Protein AF-A0A316RR08-F1 (afdb_monomer_lite)

Structure (mmCIF, N/CA/C/O backbone):
data_AF-A0A316RR08-F1
#
_entry.id   AF-A0A316RR08-F1
#
loop_
_atom_site.group_PDB
_atom_site.id
_atom_site.type_symbol
_atom_site.label_atom_id
_atom_site.label_alt_id
_atom_site.label_comp_id
_atom_site.label_asym_id
_atom_site.label_entity_id
_atom_site.label_seq_id
_atom_site.pdbx_PDB_ins_code
_atom_site.Cartn_x
_atom_site.Cartn_y
_atom_site.Cartn_z
_atom_site.occupancy
_atom_site.B_iso_or_equiv
_atom_site.auth_seq_id
_atom_site.auth_comp_id
_atom_site.auth_asym_id
_atom_site.auth_atom_id
_atom_site.pdbx_PDB_model_num
ATOM 1 N N . MET A 1 1 ? 25.883 4.904 -24.180 1.00 62.97 1 MET A N 1
ATOM 2 C CA . MET A 1 1 ? 25.377 3.799 -23.330 1.00 62.97 1 MET A CA 1
ATOM 3 C C . MET A 1 1 ? 25.156 2.595 -24.240 1.00 62.97 1 MET A C 1
ATOM 5 O O . MET A 1 1 ? 24.582 2.791 -25.299 1.00 62.97 1 MET A O 1
ATOM 9 N N . GLY A 1 2 ? 25.660 1.401 -23.912 1.00 79.12 2 GLY A N 1
ATOM 10 C CA . GLY A 1 2 ? 25.510 0.219 -24.783 1.00 79.12 2 GLY A CA 1
ATOM 11 C C . GLY A 1 2 ? 24.151 -0.477 -24.627 1.00 79.12 2 GLY A C 1
ATOM 12 O O . GLY A 1 2 ? 23.532 -0.380 -23.567 1.00 79.12 2 GLY A O 1
ATOM 13 N N . LEU A 1 3 ? 23.710 -1.231 -25.644 1.00 80.50 3 LEU A N 1
ATOM 14 C CA . LEU A 1 3 ? 22.438 -1.981 -25.628 1.00 80.50 3 LEU A CA 1
ATOM 15 C C . LEU A 1 3 ? 22.315 -2.946 -24.433 1.00 80.50 3 LEU A C 1
ATOM 17 O O . LEU A 1 3 ? 21.238 -3.089 -23.858 1.00 80.50 3 LEU A O 1
ATOM 21 N N . SER A 1 4 ? 23.420 -3.563 -24.007 1.00 83.31 4 SER A N 1
ATOM 22 C CA . SER A 1 4 ? 23.469 -4.427 -22.817 1.00 83.31 4 SER A CA 1
ATOM 23 C C . SER A 1 4 ? 23.133 -3.673 -21.525 1.00 83.31 4 SER A C 1
ATOM 25 O O . SER A 1 4 ? 22.397 -4.183 -20.681 1.00 83.31 4 SER A O 1
ATOM 27 N N . SER A 1 5 ? 23.614 -2.434 -21.391 1.00 86.94 5 SER A N 1
ATOM 28 C CA . SER A 1 5 ? 23.313 -1.561 -20.254 1.00 86.94 5 SER A CA 1
ATOM 29 C C . SER A 1 5 ? 21.851 -1.111 -20.268 1.00 86.94 5 SER A C 1
ATOM 31 O O . SER A 1 5 ? 21.204 -1.123 -19.223 1.00 86.94 5 SER A O 1
ATOM 33 N N . LEU A 1 6 ? 21.296 -0.792 -21.442 1.00 89.12 6 LEU A N 1
ATOM 34 C CA . LEU A 1 6 ? 19.877 -0.444 -21.580 1.00 89.12 6 LEU A CA 1
ATOM 35 C C . LEU A 1 6 ? 18.969 -1.618 -21.194 1.00 89.12 6 LEU A C 1
ATOM 37 O O . LEU A 1 6 ? 18.025 -1.434 -20.429 1.00 89.12 6 LEU A O 1
ATOM 41 N N . LYS A 1 7 ? 19.295 -2.836 -21.648 1.00 89.00 7 LYS A N 1
ATOM 42 C CA . LYS A 1 7 ? 18.559 -4.056 -21.289 1.00 89.00 7 LYS A CA 1
ATOM 43 C C . LYS A 1 7 ? 18.618 -4.345 -19.787 1.00 89.00 7 LYS A C 1
ATOM 45 O O . LYS A 1 7 ? 17.589 -4.656 -19.194 1.00 89.00 7 LYS A O 1
ATOM 50 N N . SER A 1 8 ? 19.799 -4.220 -19.178 1.00 92.50 8 SER A N 1
ATOM 51 C CA . SER A 1 8 ? 19.978 -4.426 -17.736 1.00 92.50 8 SER A CA 1
ATOM 52 C C . SER A 1 8 ? 19.164 -3.422 -16.913 1.00 92.50 8 SER A C 1
ATOM 54 O O . SER A 1 8 ? 18.395 -3.821 -16.042 1.00 92.50 8 SER A O 1
ATOM 56 N N . ASN A 1 9 ? 19.239 -2.129 -17.251 1.00 94.31 9 ASN A N 1
ATOM 57 C CA . ASN A 1 9 ? 18.459 -1.095 -16.570 1.00 94.31 9 ASN A CA 1
ATOM 58 C C . ASN A 1 9 ? 16.949 -1.298 -16.752 1.00 94.31 9 ASN A C 1
ATOM 60 O O . ASN A 1 9 ? 16.202 -1.216 -15.782 1.00 94.31 9 ASN A O 1
ATOM 64 N N . LEU A 1 10 ? 16.488 -1.613 -17.966 1.00 93.62 10 LEU A N 1
ATOM 65 C CA . LEU A 1 10 ? 15.073 -1.893 -18.214 1.00 93.62 10 LEU A CA 1
ATOM 66 C C . LEU A 1 10 ? 14.581 -3.082 -17.377 1.00 93.62 10 LEU A C 1
ATOM 68 O O . LEU A 1 10 ? 13.523 -3.004 -16.761 1.00 93.62 10 LEU A O 1
ATOM 72 N N . SER A 1 11 ? 15.366 -4.161 -17.319 1.00 95.44 11 SER A N 1
ATOM 73 C CA . SER A 1 11 ? 15.064 -5.320 -16.477 1.00 95.44 11 SER A CA 1
ATOM 74 C C . SER A 1 11 ? 14.996 -4.945 -14.997 1.00 95.44 11 SER A C 1
ATOM 76 O O . SER A 1 11 ? 14.072 -5.364 -14.307 1.00 95.44 11 SER A O 1
ATOM 78 N N . TYR A 1 12 ? 15.956 -4.158 -14.510 1.00 96.69 12 TYR A N 1
ATOM 79 C CA . TYR A 1 12 ? 15.995 -3.702 -13.125 1.00 96.69 12 TYR A CA 1
ATOM 80 C C . TYR A 1 12 ? 14.739 -2.906 -12.755 1.00 96.69 12 TYR A C 1
ATOM 82 O O . TYR A 1 12 ? 14.052 -3.259 -11.799 1.00 96.69 12 TYR A O 1
ATOM 90 N N . TYR A 1 13 ? 14.393 -1.880 -13.536 1.00 97.00 13 TYR A N 1
ATOM 91 C CA . TYR A 1 13 ? 13.244 -1.033 -13.219 1.00 97.00 13 TYR A CA 1
ATOM 92 C C . TYR A 1 13 ? 11.907 -1.762 -13.391 1.00 97.00 13 TYR A C 1
ATOM 94 O O . TYR A 1 13 ? 11.007 -1.546 -12.588 1.00 97.00 13 TYR A O 1
ATOM 102 N N . ASN A 1 14 ? 11.780 -2.689 -14.345 1.00 96.38 14 ASN A N 1
ATOM 103 C CA . ASN A 1 14 ? 10.584 -3.535 -14.437 1.00 96.38 14 ASN A CA 1
ATOM 104 C C . ASN A 1 14 ? 10.406 -4.416 -13.188 1.00 96.38 14 ASN A C 1
ATOM 106 O O . ASN A 1 14 ? 9.288 -4.578 -12.703 1.00 96.38 14 ASN A O 1
ATOM 110 N N . ASN A 1 15 ? 11.499 -4.959 -12.642 1.00 97.75 15 ASN A N 1
ATOM 111 C CA . ASN A 1 15 ? 11.441 -5.731 -11.400 1.00 97.75 15 ASN A CA 1
ATOM 112 C C . ASN A 1 15 ? 11.062 -4.845 -10.205 1.00 97.75 15 ASN A C 1
ATOM 114 O O . ASN A 1 15 ? 10.274 -5.271 -9.364 1.00 97.75 15 ASN A O 1
ATOM 118 N N . GLN A 1 16 ? 11.566 -3.607 -10.156 1.00 97.69 16 GLN A N 1
ATOM 119 C CA . GLN A 1 16 ? 11.182 -2.636 -9.126 1.00 97.69 16 GLN A CA 1
ATOM 120 C C . GLN A 1 16 ? 9.692 -2.286 -9.191 1.00 97.69 16 GLN A C 1
ATOM 122 O O . GLN A 1 16 ? 9.025 -2.271 -8.164 1.00 97.69 16 GLN A O 1
ATOM 127 N N . VAL A 1 17 ? 9.131 -2.088 -10.389 1.00 97.81 17 VAL A N 1
ATOM 128 C CA . VAL A 1 17 ? 7.686 -1.851 -10.565 1.00 97.81 17 VAL A CA 1
ATOM 129 C C . VAL A 1 17 ? 6.865 -2.986 -9.957 1.00 97.81 17 VAL A C 1
ATOM 131 O O . VAL A 1 17 ? 5.938 -2.732 -9.192 1.00 97.81 17 VAL A O 1
ATOM 134 N N . ALA A 1 18 ? 7.214 -4.238 -10.266 1.00 97.19 18 ALA A N 1
ATOM 135 C CA . ALA A 1 18 ? 6.511 -5.397 -9.723 1.00 97.19 18 ALA A CA 1
ATOM 136 C C . ALA A 1 18 ? 6.649 -5.489 -8.194 1.00 97.19 18 ALA A C 1
ATOM 138 O O . ALA A 1 18 ? 5.668 -5.744 -7.498 1.00 97.19 18 ALA A O 1
ATOM 139 N N . PHE A 1 19 ? 7.849 -5.239 -7.664 1.00 98.00 19 PHE A N 1
ATOM 140 C CA . PHE A 1 19 ? 8.110 -5.233 -6.226 1.00 98.00 19 PHE A CA 1
ATOM 141 C C . PHE A 1 19 ? 7.258 -4.191 -5.491 1.00 98.00 19 PHE A C 1
ATOM 143 O O . PHE A 1 19 ? 6.551 -4.523 -4.540 1.00 98.00 19 PHE A O 1
ATOM 150 N N . TRP A 1 20 ? 7.270 -2.944 -5.959 1.00 97.94 20 TRP A N 1
ATOM 151 C CA . TRP A 1 20 ? 6.519 -1.862 -5.331 1.00 97.94 20 TRP A CA 1
ATOM 152 C C . TRP A 1 20 ? 5.008 -2.028 -5.470 1.00 97.94 20 TRP A C 1
ATOM 154 O O . TRP A 1 20 ? 4.276 -1.757 -4.521 1.00 97.94 20 TRP A O 1
ATOM 164 N N . GLN A 1 21 ? 4.536 -2.563 -6.600 1.00 98.25 21 GLN A N 1
ATOM 165 C CA . GLN A 1 21 ? 3.128 -2.919 -6.761 1.00 98.25 21 GLN A CA 1
ATOM 166 C C . GLN A 1 21 ? 2.687 -3.978 -5.741 1.00 98.25 21 GLN A C 1
ATOM 168 O O . GLN A 1 21 ? 1.608 -3.855 -5.163 1.00 98.25 21 GLN A O 1
ATOM 173 N N . ASN A 1 22 ? 3.5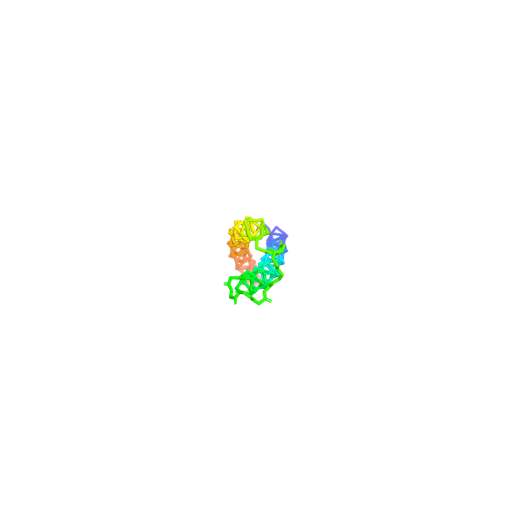15 -4.996 -5.496 1.00 98.12 22 ASN A N 1
ATOM 174 C CA . ASN A 1 22 ? 3.211 -6.026 -4.504 1.00 98.12 22 ASN A CA 1
ATOM 175 C C . ASN A 1 22 ? 3.182 -5.456 -3.078 1.00 98.12 22 ASN A C 1
ATOM 177 O O . ASN A 1 22 ? 2.272 -5.786 -2.324 1.00 98.12 22 ASN A O 1
ATOM 181 N N . ASN A 1 23 ? 4.114 -4.565 -2.720 1.00 97.06 23 ASN A N 1
ATOM 182 C CA . ASN A 1 23 ? 4.093 -3.896 -1.412 1.00 97.06 23 ASN A CA 1
ATOM 183 C C . ASN A 1 23 ? 2.852 -3.015 -1.226 1.00 97.06 23 ASN A C 1
ATOM 185 O O . ASN A 1 23 ? 2.210 -3.070 -0.180 1.00 97.06 23 ASN A O 1
ATOM 189 N N . ALA A 1 24 ? 2.471 -2.243 -2.248 1.00 97.69 24 ALA A N 1
ATOM 190 C CA . ALA A 1 24 ? 1.256 -1.435 -2.194 1.00 97.69 24 ALA A CA 1
ATOM 191 C C . ALA A 1 24 ? 0.005 -2.305 -1.974 1.00 97.69 24 ALA A C 1
ATOM 193 O O . ALA A 1 24 ? -0.848 -1.964 -1.156 1.00 97.69 24 ALA A O 1
ATOM 194 N N . ASN A 1 25 ? -0.082 -3.452 -2.657 1.00 98.06 25 ASN A N 1
ATOM 195 C CA . ASN A 1 25 ? -1.181 -4.400 -2.470 1.00 98.06 25 ASN A CA 1
ATOM 196 C C . ASN A 1 25 ? -1.195 -4.982 -1.049 1.00 98.06 25 ASN A C 1
ATOM 198 O O . ASN A 1 25 ? -2.251 -5.004 -0.423 1.00 98.06 25 ASN A O 1
ATOM 202 N N . LEU A 1 26 ? -0.032 -5.381 -0.523 1.00 98.12 26 LEU A N 1
ATOM 203 C CA . LEU A 1 26 ? 0.099 -5.924 0.831 1.00 98.12 26 LEU A CA 1
ATOM 204 C C . LEU A 1 26 ? -0.415 -4.939 1.889 1.00 98.12 26 LEU A C 1
ATOM 206 O O . LEU A 1 26 ? -1.230 -5.304 2.733 1.00 98.12 26 LEU A O 1
ATOM 210 N N . HIS A 1 27 ? 0.018 -3.678 1.827 1.00 97.19 27 HIS A N 1
ATOM 211 C CA . HIS A 1 27 ? -0.451 -2.660 2.769 1.00 97.19 27 HIS A CA 1
ATOM 212 C C . HIS A 1 27 ? -1.949 -2.387 2.615 1.00 97.19 27 HIS A C 1
ATOM 214 O O . HIS A 1 27 ? -2.646 -2.196 3.607 1.00 97.19 27 HIS A O 1
ATOM 220 N N . ASN A 1 28 ? -2.478 -2.434 1.390 1.00 97.44 28 ASN A N 1
ATOM 221 C CA . ASN A 1 28 ? -3.908 -2.270 1.150 1.00 97.44 28 ASN A CA 1
ATOM 222 C C . ASN A 1 28 ? -4.755 -3.416 1.741 1.00 97.44 28 ASN A C 1
ATOM 224 O O . ASN A 1 28 ? -5.844 -3.176 2.267 1.00 97.44 28 ASN A O 1
ATOM 228 N N . GLU A 1 29 ? -4.257 -4.652 1.685 1.00 98.00 29 GLU A N 1
A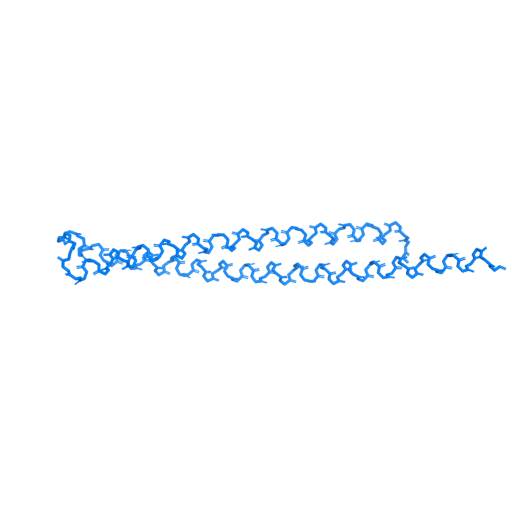TOM 229 C CA . GLU A 1 29 ? -4.886 -5.808 2.335 1.00 98.00 29 GLU A CA 1
ATOM 230 C C . GLU A 1 29 ? -4.876 -5.665 3.863 1.00 98.00 29 GLU A C 1
ATOM 232 O O . GLU A 1 29 ? -5.901 -5.897 4.505 1.00 98.00 29 GLU A O 1
ATOM 237 N N . GLN A 1 30 ? -3.757 -5.217 4.442 1.00 97.19 30 GLN A N 1
ATOM 238 C CA . GLN A 1 30 ? -3.639 -4.968 5.884 1.00 97.19 30 GLN A CA 1
ATOM 239 C C . GLN A 1 30 ? -4.613 -3.884 6.363 1.00 97.19 30 GLN A C 1
ATOM 241 O O . GLN A 1 30 ? -5.330 -4.105 7.338 1.00 97.19 30 GLN A O 1
ATOM 246 N N . ILE A 1 31 ? -4.701 -2.759 5.642 1.00 97.56 31 ILE A N 1
ATOM 247 C CA . ILE A 1 31 ? -5.664 -1.682 5.927 1.00 97.56 31 ILE A CA 1
ATOM 248 C C . ILE A 1 31 ? -7.091 -2.236 5.940 1.00 97.56 31 ILE A C 1
ATOM 250 O O . ILE A 1 31 ? -7.823 -2.031 6.903 1.00 97.56 31 ILE A O 1
ATOM 254 N N . SER A 1 32 ? -7.458 -3.008 4.913 1.00 97.25 32 SER A N 1
ATOM 255 C CA . SER A 1 32 ? -8.801 -3.591 4.803 1.00 97.25 32 SER A CA 1
ATOM 256 C C . SER A 1 32 ? -9.130 -4.522 5.978 1.00 97.25 32 SER A C 1
ATOM 258 O O . SER A 1 32 ? -10.263 -4.541 6.458 1.00 97.25 32 SER A O 1
ATOM 260 N N . GLY A 1 33 ? -8.144 -5.290 6.457 1.00 97.50 33 GLY A N 1
ATOM 261 C CA . GLY A 1 33 ? -8.294 -6.141 7.638 1.00 97.50 33 GLY A CA 1
ATOM 262 C C . GLY A 1 33 ? -8.518 -5.336 8.920 1.00 97.50 33 GLY A C 1
ATOM 263 O O . GLY A 1 33 ? -9.427 -5.643 9.690 1.00 97.50 33 GLY A O 1
ATOM 264 N N . TYR A 1 34 ? -7.735 -4.278 9.129 1.00 97.31 34 TYR A N 1
ATOM 265 C CA . TYR A 1 34 ? -7.865 -3.417 10.305 1.00 97.31 34 TYR A CA 1
ATOM 266 C C . TYR A 1 34 ? -9.154 -2.589 10.303 1.00 97.31 34 TYR A C 1
ATOM 268 O O . TYR A 1 34 ? -9.780 -2.452 11.353 1.00 97.31 34 TYR A O 1
ATOM 276 N N . ASP A 1 35 ? -9.613 -2.113 9.145 1.00 97.69 35 ASP A N 1
ATOM 277 C CA . ASP A 1 35 ? -10.910 -1.438 9.012 1.00 97.69 35 ASP A CA 1
ATOM 278 C C . ASP A 1 35 ? -12.072 -2.362 9.405 1.00 97.69 35 ASP A C 1
ATOM 280 O O . ASP A 1 35 ? -12.978 -1.959 10.142 1.00 97.69 35 ASP A O 1
ATOM 284 N N . ALA A 1 36 ? -12.041 -3.622 8.953 1.00 96.75 36 ALA A N 1
ATOM 285 C CA . ALA A 1 36 ? -13.043 -4.620 9.324 1.00 96.75 36 ALA A CA 1
ATOM 286 C C . ALA A 1 36 ? -13.025 -4.902 10.834 1.00 96.75 36 ALA A C 1
ATOM 288 O O . ALA A 1 36 ? -14.080 -4.980 11.470 1.00 96.75 36 ALA A O 1
ATOM 289 N N . ASP A 1 37 ? -11.829 -4.993 11.416 1.00 94.94 37 ASP A N 1
ATOM 290 C CA . ASP A 1 37 ? -11.656 -5.156 12.850 1.00 94.94 37 ASP A CA 1
ATOM 291 C C . ASP A 1 37 ? -12.243 -3.969 13.623 1.00 94.94 37 ASP A C 1
ATOM 293 O O . ASP A 1 37 ? -13.081 -4.166 14.506 1.00 94.94 37 ASP A O 1
ATOM 297 N N . ILE A 1 38 ? -11.883 -2.735 13.264 1.00 95.81 38 ILE A N 1
ATOM 298 C CA . ILE A 1 38 ? -12.421 -1.511 13.873 1.00 95.81 38 ILE A CA 1
ATOM 299 C C . ILE A 1 38 ? -13.950 -1.471 13.776 1.00 95.81 38 ILE A C 1
ATOM 301 O O . ILE A 1 38 ? -14.613 -1.106 14.751 1.00 95.81 38 ILE A O 1
ATOM 305 N N . ALA A 1 39 ? -14.528 -1.848 12.634 1.00 95.56 39 ALA A N 1
ATOM 306 C CA . ALA A 1 39 ? -15.976 -1.882 12.451 1.00 95.56 39 ALA A CA 1
ATOM 307 C C . ALA A 1 39 ? -16.658 -2.849 13.435 1.00 95.56 39 ALA A C 1
ATOM 309 O O . ALA A 1 39 ? -17.648 -2.477 14.071 1.00 95.56 39 ALA A O 1
ATOM 310 N N . ASP A 1 40 ? -16.100 -4.048 13.622 1.00 93.25 40 ASP A N 1
ATOM 311 C CA . ASP A 1 40 ? -16.605 -5.021 14.594 1.00 93.25 40 ASP A CA 1
ATOM 312 C C . ASP A 1 40 ? -16.505 -4.494 16.036 1.00 93.25 40 ASP A C 1
ATOM 314 O O . ASP A 1 40 ? -17.498 -4.496 16.771 1.00 93.25 40 ASP A O 1
ATOM 318 N N . ARG A 1 41 ? -15.348 -3.944 16.438 1.00 92.12 41 ARG A N 1
ATOM 319 C CA . ARG A 1 41 ? -15.171 -3.398 17.799 1.00 92.12 41 ARG A CA 1
ATOM 320 C C . ARG A 1 41 ? -16.098 -2.204 18.052 1.00 92.12 41 ARG A C 1
ATOM 322 O O . ARG A 1 41 ? -16.652 -2.081 19.147 1.00 92.12 41 ARG A O 1
ATOM 329 N N . ASN A 1 42 ? -16.333 -1.358 17.050 1.00 93.19 42 ASN A N 1
ATOM 330 C CA . ASN A 1 42 ? -17.303 -0.266 17.143 1.00 93.19 42 ASN A CA 1
ATOM 331 C C . ASN A 1 42 ? -18.741 -0.774 17.327 1.00 93.19 42 ASN A C 1
ATOM 333 O O . ASN A 1 42 ? -19.492 -0.202 18.124 1.00 93.19 42 ASN A O 1
ATOM 337 N N . ASP A 1 43 ? -19.138 -1.857 16.651 1.00 91.00 43 ASP A N 1
ATOM 338 C CA . ASP A 1 43 ? -20.457 -2.462 16.862 1.00 91.00 43 ASP A CA 1
ATOM 339 C C . ASP A 1 43 ? -20.591 -3.069 18.269 1.00 91.00 43 ASP A C 1
ATOM 341 O O . ASP A 1 43 ? -21.626 -2.903 18.922 1.00 91.00 43 ASP A O 1
ATOM 345 N N . GLN A 1 44 ? -19.530 -3.694 18.790 1.00 87.19 44 GLN A N 1
ATOM 346 C CA . GLN A 1 44 ? -19.492 -4.171 20.177 1.00 87.19 44 GLN A CA 1
ATOM 347 C C . GLN A 1 44 ? -19.656 -3.017 21.178 1.00 87.19 44 GLN A C 1
ATOM 349 O O . GLN A 1 44 ? -20.513 -3.086 22.064 1.00 87.19 44 GLN A O 1
ATOM 354 N N . LEU A 1 45 ? -18.909 -1.921 21.005 1.00 89.06 45 LEU A N 1
ATOM 355 C CA . LEU A 1 45 ? -19.037 -0.722 21.840 1.00 89.06 45 LEU A CA 1
ATOM 356 C C . LEU A 1 45 ? -20.451 -0.138 21.791 1.00 89.06 45 LEU A C 1
ATOM 358 O O . LEU A 1 45 ? -21.003 0.249 22.825 1.00 89.06 45 LEU A O 1
ATOM 362 N N . ARG A 1 46 ? -21.066 -0.098 20.605 1.00 89.75 46 ARG A N 1
ATOM 363 C CA . ARG A 1 46 ? -22.445 0.366 20.425 1.00 89.75 46 ARG A CA 1
ATOM 364 C C . ARG A 1 46 ? -23.435 -0.494 21.212 1.00 89.75 46 ARG A C 1
ATOM 366 O O . ARG A 1 46 ? -24.263 0.060 21.933 1.00 89.75 46 ARG A O 1
ATOM 373 N N . LYS A 1 47 ? -23.332 -1.825 21.133 1.00 87.19 47 LYS A N 1
ATOM 374 C CA . LYS A 1 47 ? -24.191 -2.757 21.892 1.00 87.19 47 LYS A CA 1
ATOM 375 C C . LYS A 1 47 ? -24.076 -2.537 23.401 1.00 87.19 47 LYS A C 1
ATOM 377 O O . LYS A 1 47 ? -25.098 -2.470 24.083 1.00 87.19 47 LYS A O 1
ATOM 382 N N . VAL A 1 48 ? -22.856 -2.364 23.918 1.00 87.62 48 VAL A N 1
ATOM 383 C CA . VAL A 1 48 ? -22.623 -2.078 25.344 1.00 87.62 48 VAL A CA 1
ATOM 384 C C . VAL A 1 48 ? -23.254 -0.744 25.749 1.00 87.62 48 VAL A C 1
ATOM 386 O O . VAL A 1 48 ? -24.007 -0.699 26.720 1.00 87.62 48 VAL A O 1
ATOM 389 N N . ARG A 1 49 ? -23.031 0.328 24.975 1.00 84.69 49 ARG A N 1
ATOM 390 C CA . ARG A 1 49 ? -23.612 1.662 25.236 1.00 84.69 49 ARG A CA 1
ATOM 391 C C . ARG A 1 49 ? -25.144 1.664 25.210 1.00 84.69 49 ARG A C 1
ATOM 393 O O . ARG A 1 49 ? -25.761 2.423 25.948 1.00 84.69 49 ARG A O 1
ATOM 400 N N . CYS A 1 50 ? -25.763 0.806 24.399 1.00 87.06 50 CYS A N 1
ATOM 401 C CA . CYS A 1 50 ? -27.217 0.641 24.335 1.00 87.06 50 CYS A CA 1
ATOM 402 C C . CYS A 1 50 ? -27.791 -0.301 25.412 1.00 87.06 50 CYS A C 1
ATOM 404 O O . CYS A 1 50 ? -28.970 -0.644 25.340 1.00 87.06 50 CYS A O 1
ATOM 406 N N . GLY A 1 51 ? -26.990 -0.750 26.387 1.00 82.00 51 GLY A N 1
ATOM 407 C CA . GLY A 1 51 ? -27.443 -1.654 27.451 1.00 82.00 51 GLY A CA 1
ATOM 408 C C . GLY A 1 51 ? -27.732 -3.083 26.978 1.00 82.00 51 GLY A C 1
ATOM 409 O O . GLY A 1 51 ? -28.351 -3.856 27.702 1.00 82.00 51 GLY A O 1
ATOM 410 N N . GLN A 1 52 ? -27.292 -3.442 25.767 1.00 81.88 52 GLN A N 1
ATOM 411 C CA . GLN A 1 52 ? -27.431 -4.786 25.194 1.00 81.88 52 GLN A CA 1
ATOM 412 C C . GLN A 1 52 ? -26.229 -5.689 25.528 1.00 81.88 52 GLN A C 1
ATOM 414 O O . GLN A 1 52 ? -26.204 -6.852 25.130 1.00 81.88 52 GLN A O 1
ATOM 419 N N . GLY A 1 53 ? -25.221 -5.158 26.229 1.00 70.56 53 GLY A N 1
ATOM 420 C CA . GLY A 1 53 ? -24.036 -5.883 26.690 1.00 70.56 53 GLY A CA 1
ATOM 421 C C . GLY A 1 53 ? -24.095 -6.249 28.176 1.00 70.56 53 GLY A C 1
ATOM 422 O O . GLY A 1 53 ? -24.861 -5.671 28.945 1.00 70.56 53 GLY A O 1
ATOM 423 N N . ALA A 1 54 ? -23.261 -7.204 28.595 1.00 70.69 54 ALA A N 1
ATOM 424 C CA . ALA A 1 54 ? -23.116 -7.560 30.007 1.00 70.69 54 ALA A CA 1
ATOM 425 C C . ALA A 1 54 ? -22.528 -6.386 30.828 1.00 70.69 54 ALA A C 1
ATOM 427 O O . ALA A 1 54 ? -21.721 -5.632 30.288 1.00 70.69 54 ALA A O 1
ATOM 428 N N . PRO A 1 55 ? -22.827 -6.254 32.136 1.00 61.56 55 PRO A N 1
ATOM 429 C CA . PRO A 1 55 ? -22.275 -5.188 32.984 1.00 61.56 55 PRO A CA 1
ATOM 430 C C . PRO A 1 55 ? -20.739 -5.147 32.984 1.00 61.56 55 PRO A C 1
ATOM 432 O O . PRO A 1 55 ? -20.152 -4.079 32.869 1.00 61.56 55 PRO A O 1
ATOM 435 N N . ALA A 1 56 ? -20.089 -6.316 32.990 1.00 68.38 56 ALA A N 1
ATOM 436 C CA . ALA A 1 56 ? -18.631 -6.442 32.887 1.00 68.38 56 ALA A CA 1
ATOM 437 C C . ALA A 1 56 ? -18.056 -5.945 31.542 1.00 68.38 56 ALA A C 1
ATOM 439 O O . ALA A 1 56 ? -16.865 -5.669 31.441 1.00 68.38 56 ALA A O 1
ATOM 440 N N . ALA A 1 57 ? -18.886 -5.817 30.501 1.00 71.31 57 ALA A N 1
ATOM 441 C CA . ALA A 1 57 ? -18.475 -5.262 29.215 1.00 71.31 57 ALA A CA 1
ATOM 442 C C . ALA A 1 57 ? -18.421 -3.723 29.230 1.00 71.31 57 ALA A C 1
ATOM 444 O O . ALA A 1 57 ? -17.722 -3.142 28.404 1.00 71.31 57 ALA A O 1
ATOM 445 N N . ALA A 1 58 ? -19.109 -3.059 30.170 1.00 71.31 58 ALA A N 1
ATOM 446 C CA . ALA A 1 58 ? -19.035 -1.606 30.334 1.00 71.31 58 ALA A CA 1
ATOM 447 C C . ALA A 1 58 ? -17.651 -1.162 30.838 1.00 71.31 58 ALA A C 1
ATOM 449 O O . ALA A 1 58 ? -17.090 -0.202 30.313 1.00 71.31 58 ALA A O 1
ATOM 450 N N . ASP A 1 59 ? -17.058 -1.918 31.765 1.00 78.00 59 ASP A N 1
ATOM 451 C CA . ASP A 1 59 ? -15.706 -1.659 32.281 1.00 78.00 59 ASP A CA 1
ATOM 452 C C . ASP A 1 59 ? -14.612 -1.889 31.220 1.00 78.00 59 ASP A C 1
ATOM 454 O O . ASP A 1 59 ? -13.520 -1.329 31.309 1.00 78.00 59 ASP A O 1
ATOM 458 N N . ALA A 1 60 ? -14.907 -2.674 30.176 1.00 82.38 60 ALA A N 1
ATOM 459 C CA . ALA A 1 60 ? -14.001 -2.931 29.056 1.00 82.38 60 ALA A CA 1
ATOM 460 C C . ALA A 1 60 ? -14.033 -1.838 27.969 1.00 82.38 60 ALA A C 1
ATOM 462 O O . ALA A 1 60 ? -13.145 -1.804 27.115 1.00 82.38 60 ALA A O 1
ATOM 463 N N . VAL A 1 61 ? -15.013 -0.923 27.994 1.00 87.62 61 VAL A N 1
ATOM 464 C CA . VAL A 1 61 ? -15.180 0.135 26.976 1.00 87.62 61 VAL A CA 1
ATOM 465 C C . VAL A 1 61 ? -13.909 0.968 26.757 1.00 87.62 61 VAL A C 1
ATOM 467 O O . VAL A 1 61 ? -13.536 1.146 25.596 1.00 87.62 61 VAL A O 1
ATOM 470 N N . PRO A 1 62 ? -13.200 1.451 27.800 1.00 90.12 62 PRO A N 1
ATOM 471 C CA . PRO A 1 62 ? -11.982 2.239 27.605 1.00 90.12 62 PRO A CA 1
ATOM 472 C C . PRO A 1 62 ? -10.862 1.440 26.932 1.00 90.12 62 PRO A C 1
ATOM 474 O O . PRO A 1 62 ? -10.113 1.984 26.127 1.00 90.12 62 PRO A O 1
ATOM 477 N N . VAL A 1 63 ? -10.764 0.141 27.231 1.00 90.44 63 VAL A N 1
ATOM 478 C CA . VAL A 1 63 ? -9.748 -0.748 26.650 1.00 90.44 63 VAL A CA 1
ATOM 479 C C . VAL A 1 63 ? -10.026 -0.985 25.168 1.00 90.44 63 VAL A C 1
ATOM 481 O O . VAL A 1 63 ? -9.110 -0.920 24.352 1.00 90.44 63 VAL A O 1
ATOM 484 N N . VAL A 1 64 ? -11.292 -1.215 24.806 1.00 91.00 64 VAL A N 1
ATOM 485 C CA . VAL A 1 64 ? -11.692 -1.391 23.403 1.00 91.00 64 VAL A CA 1
ATOM 486 C C . VAL A 1 64 ? -11.510 -0.093 22.616 1.00 91.00 64 VAL A C 1
ATOM 488 O O . VAL A 1 64 ? -11.034 -0.143 21.487 1.00 91.00 64 VAL A O 1
ATOM 491 N N . GLN A 1 65 ? -11.815 1.066 23.211 1.00 93.56 65 GLN A N 1
ATOM 492 C CA . GLN A 1 65 ? -11.566 2.359 22.569 1.00 93.56 65 GLN A CA 1
ATOM 493 C C . GLN A 1 65 ? -10.068 2.584 22.324 1.00 93.56 65 GLN A C 1
ATOM 495 O O . GLN A 1 65 ? -9.688 2.894 21.203 1.00 93.56 65 GLN A O 1
ATOM 500 N N . ALA A 1 66 ? -9.211 2.325 23.317 1.00 94.62 66 ALA A N 1
ATOM 501 C CA . ALA A 1 66 ? -7.762 2.454 23.154 1.00 94.62 66 ALA A CA 1
ATOM 502 C C . ALA A 1 66 ? -7.191 1.515 22.072 1.00 94.62 66 ALA A C 1
ATOM 504 O O . ALA A 1 66 ? -6.217 1.856 21.402 1.00 94.62 66 ALA A O 1
ATOM 505 N N . LEU A 1 67 ? -7.785 0.3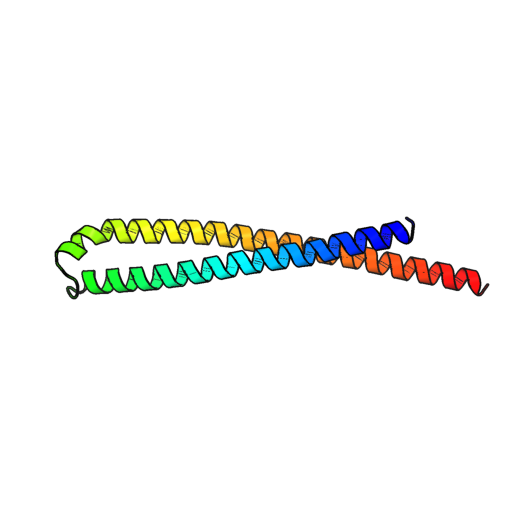29 21.891 1.00 95.06 67 LEU A N 1
ATOM 506 C CA . LEU A 1 67 ? -7.423 -0.570 20.796 1.00 95.06 67 LEU A CA 1
ATOM 507 C C . LEU A 1 67 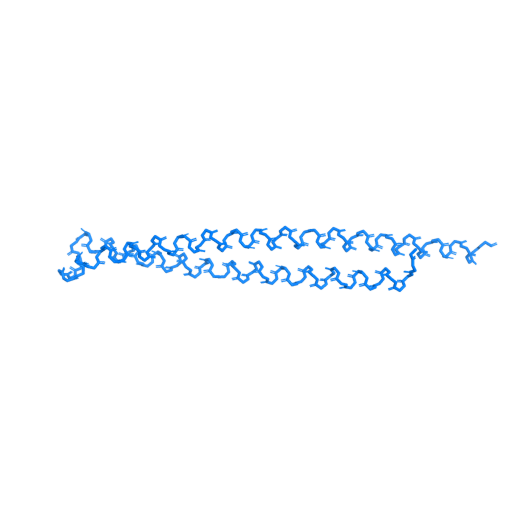? -7.844 -0.004 19.434 1.00 95.06 67 LEU A C 1
ATOM 509 O O . LEU A 1 67 ? -7.059 -0.077 18.496 1.00 95.06 67 LEU A O 1
ATOM 513 N N . ILE A 1 68 ? -9.055 0.550 19.323 1.00 96.62 68 ILE A N 1
ATOM 514 C CA . ILE A 1 68 ? -9.522 1.199 18.089 1.00 96.62 68 ILE A CA 1
ATOM 515 C C . ILE A 1 68 ? -8.588 2.348 17.717 1.00 96.62 68 ILE A C 1
ATOM 517 O O . ILE A 1 68 ? -8.140 2.397 16.578 1.00 96.62 68 ILE A O 1
ATOM 521 N N . ASP A 1 69 ? -8.255 3.213 18.676 1.00 97.06 69 ASP A N 1
ATOM 522 C CA . ASP A 1 69 ? -7.381 4.364 18.441 1.00 97.06 69 ASP A CA 1
ATOM 523 C C . ASP A 1 69 ? -6.001 3.899 17.931 1.00 97.06 69 ASP A C 1
ATOM 525 O O . ASP A 1 69 ? -5.503 4.400 16.928 1.00 97.06 69 ASP A O 1
ATOM 529 N N . ARG A 1 70 ? -5.426 2.844 18.533 1.00 97.75 70 ARG A N 1
ATOM 530 C CA . ARG A 1 70 ? -4.166 2.248 18.054 1.00 97.75 70 ARG A CA 1
ATOM 531 C C . ARG A 1 70 ? -4.279 1.671 16.641 1.00 97.75 70 ARG A C 1
ATOM 533 O O . ARG A 1 70 ? -3.368 1.854 15.843 1.00 97.75 70 ARG A O 1
ATOM 540 N N . LEU A 1 71 ? -5.360 0.955 16.331 1.00 97.56 71 LEU A N 1
ATOM 541 C CA . LEU A 1 71 ? -5.565 0.402 14.989 1.00 97.56 71 LEU A CA 1
ATOM 542 C C . LEU A 1 71 ? -5.725 1.517 13.947 1.00 97.56 71 LEU A C 1
ATOM 544 O O . LEU A 1 71 ? -5.260 1.367 12.823 1.00 97.56 71 LEU A O 1
ATOM 548 N N . GLN A 1 72 ? -6.342 2.643 14.313 1.00 98.06 72 GLN A N 1
ATOM 549 C CA . GLN A 1 72 ? -6.442 3.818 13.446 1.00 98.06 72 GLN A CA 1
ATOM 550 C C . GLN A 1 72 ? -5.072 4.455 13.182 1.00 98.06 72 GLN A C 1
ATOM 552 O O . GLN A 1 72 ? -4.787 4.807 12.036 1.00 98.06 72 GLN A O 1
ATOM 557 N N . ASP A 1 73 ? -4.213 4.546 14.201 1.00 98.00 73 ASP A N 1
ATOM 558 C CA . ASP A 1 73 ? -2.827 5.001 14.034 1.00 98.00 73 ASP A CA 1
ATOM 559 C C . ASP A 1 73 ? -2.046 4.060 13.098 1.00 98.00 73 ASP A C 1
ATOM 561 O O . ASP A 1 73 ? -1.412 4.513 12.145 1.00 98.00 73 ASP A O 1
ATOM 565 N N . GLU A 1 74 ? -2.160 2.741 13.294 1.00 97.88 74 GLU A N 1
ATOM 566 C CA . GLU A 1 74 ? -1.516 1.752 12.417 1.00 97.88 74 GLU A CA 1
ATOM 567 C C . GLU A 1 74 ? -2.034 1.829 10.969 1.00 97.88 74 GLU A C 1
ATOM 569 O O . GLU A 1 74 ? -1.250 1.719 10.026 1.00 97.88 74 GLU A O 1
ATOM 574 N N . ILE A 1 75 ? -3.337 2.057 10.759 1.00 98.19 75 ILE A N 1
ATOM 575 C CA . ILE A 1 75 ? -3.899 2.296 9.420 1.00 98.19 75 ILE A CA 1
ATOM 576 C C . ILE A 1 75 ? -3.293 3.550 8.788 1.00 98.19 75 ILE A C 1
ATOM 578 O O . ILE A 1 75 ? -2.988 3.539 7.593 1.00 98.19 75 ILE A O 1
ATOM 582 N N . SER A 1 76 ? -3.115 4.624 9.560 1.00 98.25 76 SER A N 1
ATOM 583 C CA . SER A 1 76 ? -2.489 5.855 9.073 1.00 98.25 76 SER A CA 1
ATOM 584 C C . SER A 1 76 ? -1.057 5.597 8.587 1.00 98.25 76 SER A C 1
ATOM 586 O O . SER A 1 76 ? -0.699 6.013 7.481 1.00 98.25 76 SER A O 1
ATOM 588 N N . ASP A 1 77 ? -0.264 4.850 9.358 1.00 98.12 77 ASP A N 1
ATOM 589 C CA . ASP A 1 77 ? 1.096 4.457 8.971 1.00 98.12 77 ASP A CA 1
ATOM 590 C C . ASP A 1 77 ? 1.099 3.575 7.712 1.00 98.12 77 ASP A C 1
ATOM 592 O O . ASP A 1 77 ? 1.854 3.823 6.766 1.00 98.12 77 ASP A O 1
ATOM 596 N N . LEU A 1 78 ? 0.201 2.586 7.644 1.00 98.19 78 LEU A N 1
ATOM 597 C CA . LEU A 1 78 ? 0.049 1.714 6.477 1.00 98.19 78 LEU A CA 1
ATOM 598 C C . LEU A 1 78 ? -0.358 2.490 5.220 1.00 98.19 78 LEU A C 1
ATOM 600 O O . LEU A 1 78 ? 0.117 2.175 4.127 1.00 98.19 78 LEU A O 1
ATOM 604 N N . CYS A 1 79 ? -1.209 3.510 5.352 1.00 98.31 79 CYS A N 1
ATOM 605 C CA . CYS A 1 79 ? -1.574 4.381 4.238 1.00 98.31 79 CYS A CA 1
ATOM 606 C C . CYS A 1 79 ? -0.351 5.144 3.725 1.00 98.31 79 CYS A C 1
ATOM 608 O O . CYS A 1 79 ? -0.109 5.156 2.519 1.00 98.31 79 CYS A O 1
ATOM 610 N N . ALA A 1 80 ? 0.463 5.701 4.625 1.00 98.25 80 ALA A N 1
ATOM 611 C CA . ALA A 1 80 ? 1.697 6.382 4.248 1.00 98.25 80 ALA A CA 1
ATOM 612 C C . ALA A 1 80 ? 2.685 5.436 3.538 1.00 98.25 80 ALA A C 1
ATOM 614 O O . ALA A 1 80 ? 3.279 5.810 2.524 1.00 98.25 80 ALA A O 1
ATOM 615 N N . TRP A 1 81 ? 2.836 4.194 4.012 1.00 97.94 81 TRP A N 1
ATOM 616 C CA . TRP A 1 81 ? 3.694 3.198 3.358 1.00 97.94 81 TRP A CA 1
ATOM 617 C C . TRP A 1 81 ? 3.159 2.752 1.999 1.00 97.94 81 TRP A C 1
ATOM 619 O O . TRP A 1 81 ? 3.931 2.651 1.043 1.00 97.94 81 TRP A O 1
ATOM 629 N N . ARG A 1 82 ? 1.846 2.531 1.876 1.00 98.38 82 ARG A N 1
ATOM 630 C CA . ARG A 1 82 ? 1.197 2.223 0.595 1.00 98.38 82 ARG A CA 1
ATOM 631 C C . ARG A 1 82 ? 1.433 3.342 -0.413 1.00 98.38 82 ARG A C 1
ATOM 633 O O . ARG A 1 82 ? 1.818 3.067 -1.548 1.00 98.38 82 ARG A O 1
ATOM 640 N N . ASP A 1 83 ? 1.217 4.586 -0.006 1.00 98.12 83 ASP A N 1
ATOM 641 C CA . ASP A 1 83 ? 1.347 5.744 -0.886 1.00 98.12 83 ASP A CA 1
ATOM 642 C C . ASP A 1 83 ? 2.814 5.956 -1.302 1.00 98.12 83 ASP A C 1
ATOM 644 O O . ASP A 1 83 ? 3.092 6.220 -2.474 1.00 98.12 83 ASP A O 1
ATOM 648 N N . GLY A 1 84 ? 3.766 5.722 -0.392 1.00 98.19 84 GLY A N 1
ATOM 649 C CA . GLY A 1 84 ? 5.195 5.678 -0.712 1.00 98.19 84 GLY A CA 1
ATOM 650 C C . GLY A 1 84 ? 5.553 4.579 -1.720 1.00 98.19 84 GLY A C 1
ATOM 651 O O . GLY A 1 84 ? 6.253 4.839 -2.697 1.00 98.19 84 GLY A O 1
ATOM 652 N N . ALA A 1 85 ? 5.022 3.365 -1.547 1.00 98.00 85 ALA A N 1
ATOM 653 C CA . ALA A 1 85 ? 5.225 2.270 -2.496 1.00 98.00 85 ALA A CA 1
ATOM 654 C C . ALA A 1 85 ? 4.638 2.591 -3.883 1.00 98.00 85 ALA A C 1
ATOM 656 O O . ALA A 1 85 ? 5.258 2.294 -4.903 1.00 98.00 85 ALA A O 1
ATOM 657 N N . ILE A 1 86 ? 3.472 3.240 -3.945 1.00 98.31 86 ILE A N 1
ATOM 658 C CA . ILE A 1 86 ? 2.874 3.703 -5.205 1.00 98.31 86 ILE A CA 1
ATOM 659 C C . ILE A 1 86 ? 3.781 4.731 -5.893 1.00 98.31 86 ILE A C 1
ATOM 661 O O . ILE A 1 86 ? 4.048 4.598 -7.088 1.00 98.31 86 ILE A O 1
ATOM 665 N N . ALA A 1 87 ? 4.308 5.705 -5.148 1.00 98.38 87 ALA A N 1
ATOM 666 C CA . ALA A 1 87 ? 5.214 6.711 -5.697 1.00 98.38 87 ALA A CA 1
ATOM 667 C C . ALA A 1 87 ? 6.501 6.083 -6.272 1.00 98.38 87 ALA A C 1
ATOM 669 O O . ALA A 1 87 ? 6.911 6.413 -7.387 1.00 98.38 87 ALA A O 1
ATOM 670 N N . GLU A 1 88 ? 7.106 5.127 -5.564 1.00 98.38 88 GLU A N 1
ATOM 671 C CA . GLU A 1 88 ? 8.315 4.427 -6.022 1.00 98.38 88 GLU A CA 1
ATOM 672 C C . GLU A 1 88 ? 8.062 3.510 -7.230 1.00 98.38 88 GLU A C 1
ATOM 674 O O . GLU A 1 88 ? 8.895 3.402 -8.143 1.00 98.38 88 GLU A O 1
ATOM 679 N N . ARG A 1 89 ? 6.883 2.877 -7.292 1.00 98.19 89 ARG A N 1
ATOM 680 C CA . ARG A 1 89 ? 6.423 2.143 -8.479 1.00 98.19 89 ARG A CA 1
ATOM 681 C C . ARG A 1 89 ? 6.342 3.071 -9.686 1.00 98.19 89 ARG A C 1
ATOM 683 O O . ARG A 1 89 ? 6.821 2.708 -10.762 1.00 98.19 89 ARG A O 1
ATOM 690 N N . ASP A 1 90 ? 5.733 4.240 -9.523 1.00 98.00 90 ASP A N 1
ATOM 691 C CA . ASP A 1 90 ? 5.517 5.191 -10.613 1.00 98.00 90 ASP A CA 1
ATOM 692 C C . ASP A 1 90 ? 6.844 5.766 -11.112 1.00 98.00 90 ASP A C 1
ATOM 694 O O . ASP A 1 90 ? 7.109 5.734 -12.316 1.00 98.00 90 ASP A O 1
ATOM 698 N N . PHE A 1 91 ? 7.749 6.122 -10.198 1.00 97.88 91 PHE A N 1
ATOM 699 C CA . PHE A 1 91 ? 9.125 6.482 -10.538 1.00 97.88 91 PHE A CA 1
ATOM 700 C C . PHE A 1 91 ? 9.835 5.372 -11.329 1.00 97.88 91 PHE A C 1
ATOM 702 O O . PHE A 1 91 ? 10.457 5.617 -12.370 1.00 97.88 91 PHE A O 1
ATOM 709 N N . SER A 1 92 ? 9.723 4.123 -10.872 1.00 97.62 92 SER A N 1
ATOM 710 C CA . SER A 1 92 ? 10.334 2.975 -11.546 1.00 97.62 92 SER A CA 1
ATOM 711 C C . SER A 1 92 ? 9.746 2.752 -12.945 1.00 97.62 92 SER A C 1
ATOM 713 O O . SER A 1 92 ? 10.487 2.477 -13.892 1.00 97.62 92 SER A O 1
ATOM 715 N N . ASN A 1 93 ? 8.435 2.939 -13.110 1.00 97.56 93 ASN A N 1
ATOM 716 C CA . ASN A 1 93 ? 7.748 2.864 -14.400 1.00 97.56 93 ASN A CA 1
ATOM 717 C C . ASN A 1 93 ? 8.238 3.942 -15.374 1.00 97.56 93 ASN A C 1
ATOM 719 O O . ASN A 1 93 ? 8.522 3.645 -16.540 1.00 97.56 93 ASN A O 1
ATOM 723 N N . GLU A 1 94 ? 8.388 5.182 -14.908 1.00 98.12 94 GLU A N 1
ATOM 724 C CA . GLU A 1 94 ? 8.920 6.280 -15.718 1.00 98.12 94 GLU A CA 1
ATOM 725 C C . GLU A 1 94 ? 10.346 5.987 -16.194 1.00 98.12 94 GLU A C 1
ATOM 727 O O . GLU A 1 94 ? 10.666 6.149 -17.382 1.00 98.12 94 GLU A O 1
ATOM 732 N N . ARG A 1 95 ? 11.199 5.486 -15.291 1.00 97.38 95 ARG A N 1
ATOM 733 C CA . ARG A 1 95 ? 12.572 5.081 -15.614 1.00 97.38 95 ARG A CA 1
ATOM 734 C C . ARG A 1 95 ? 12.599 3.943 -16.625 1.00 97.38 95 ARG A C 1
ATOM 736 O O . ARG A 1 95 ? 13.305 4.055 -17.630 1.00 97.38 95 ARG A O 1
ATOM 743 N N . ALA A 1 96 ? 11.804 2.893 -16.429 1.00 95.81 96 ALA A N 1
ATOM 744 C CA . ALA A 1 96 ? 11.675 1.802 -17.394 1.00 95.81 96 ALA A CA 1
ATOM 745 C C . ALA A 1 96 ? 11.248 2.322 -18.780 1.00 95.81 96 ALA A C 1
ATOM 747 O O . ALA A 1 96 ? 11.844 1.956 -19.796 1.00 95.81 96 ALA A O 1
ATOM 748 N N . GLY A 1 97 ? 10.277 3.240 -18.831 1.00 95.00 97 GLY A N 1
ATOM 749 C CA . GLY A 1 97 ? 9.840 3.891 -20.066 1.00 95.00 97 GLY A CA 1
ATOM 750 C C . GLY A 1 97 ? 10.955 4.678 -20.763 1.00 95.00 97 GLY A C 1
ATOM 751 O O . GLY A 1 97 ? 11.100 4.593 -21.983 1.00 95.00 97 GLY A O 1
ATOM 752 N N . MET A 1 98 ? 11.785 5.400 -20.005 1.00 95.75 98 MET A N 1
ATOM 753 C CA . MET A 1 98 ? 12.954 6.107 -20.539 1.00 95.75 98 MET A CA 1
ATOM 754 C C . MET A 1 98 ? 13.959 5.140 -21.180 1.00 95.75 98 MET A C 1
ATOM 756 O O . MET A 1 98 ? 14.376 5.358 -22.318 1.00 95.75 98 MET A O 1
ATOM 760 N N . TYR A 1 99 ? 14.330 4.058 -20.486 1.00 93.62 99 TYR A N 1
ATOM 761 C CA . TYR A 1 99 ? 15.279 3.075 -21.025 1.00 93.62 99 TYR A CA 1
ATOM 762 C C . TYR A 1 99 ? 14.738 2.346 -22.254 1.00 93.62 99 TYR A C 1
ATOM 764 O O . TYR A 1 99 ? 15.506 2.076 -23.177 1.00 93.62 99 TYR A O 1
ATOM 772 N N . ARG A 1 100 ? 13.427 2.079 -22.302 1.00 93.94 100 ARG A N 1
ATOM 773 C CA . ARG A 1 100 ? 12.765 1.505 -23.479 1.00 93.94 100 ARG A CA 1
ATOM 774 C C . ARG A 1 100 ? 12.911 2.416 -24.700 1.00 93.94 100 ARG A C 1
ATOM 776 O O . ARG A 1 100 ? 13.421 1.965 -25.721 1.00 93.94 100 ARG A O 1
ATOM 783 N N . ARG A 1 101 ? 12.594 3.708 -24.558 1.00 94.38 101 ARG A N 1
ATOM 784 C CA . ARG A 1 101 ? 12.758 4.701 -25.637 1.00 94.38 101 ARG A CA 1
ATOM 785 C C . ARG A 1 101 ? 14.209 4.834 -26.096 1.00 94.38 101 ARG A C 1
ATOM 787 O O . ARG A 1 101 ? 14.474 4.930 -27.291 1.00 94.38 101 ARG A O 1
ATOM 794 N N . TYR A 1 102 ? 15.168 4.804 -25.168 1.00 92.56 102 TYR A N 1
ATOM 795 C CA . TYR A 1 102 ? 16.583 4.814 -25.545 1.00 92.56 102 TYR A CA 1
ATOM 796 C C . TYR A 1 102 ? 16.997 3.557 -26.310 1.00 92.56 102 TYR A C 1
ATOM 798 O O . TYR A 1 102 ? 17.766 3.663 -27.266 1.00 92.56 102 TYR A O 1
ATOM 806 N N . ALA A 1 103 ? 16.497 2.381 -25.927 1.00 88.44 103 ALA A N 1
ATOM 807 C CA . ALA A 1 103 ? 16.775 1.143 -26.649 1.00 88.44 103 ALA A CA 1
ATOM 808 C C . ALA A 1 103 ? 16.203 1.188 -28.073 1.00 88.44 103 ALA A C 1
ATOM 810 O O . ALA A 1 103 ? 16.924 0.878 -29.017 1.00 88.44 103 ALA A O 1
ATOM 811 N N . GLU A 1 104 ? 14.962 1.650 -28.231 1.00 90.06 104 GLU A N 1
ATOM 812 C CA . GLU A 1 104 ? 14.305 1.837 -29.532 1.00 90.06 104 GLU A CA 1
ATOM 813 C C . GLU A 1 104 ? 15.088 2.802 -30.431 1.00 90.06 104 GLU A C 1
ATOM 815 O O . GLU A 1 104 ? 15.426 2.457 -31.562 1.00 90.06 104 GLU A O 1
ATOM 820 N N . SER A 1 105 ? 15.461 3.976 -29.911 1.00 90.25 105 SER A N 1
ATOM 821 C CA . SER A 1 105 ? 16.259 4.956 -30.656 1.00 90.25 105 SER A CA 1
ATOM 822 C C . SER A 1 105 ? 17.637 4.413 -31.051 1.00 90.25 105 SER A C 1
ATOM 824 O O . SER A 1 105 ? 18.085 4.636 -32.175 1.00 90.25 105 SER A O 1
ATOM 826 N N . THR A 1 106 ? 18.295 3.665 -30.159 1.00 87.12 106 THR A N 1
ATOM 827 C CA . THR A 1 106 ? 19.600 3.051 -30.446 1.00 87.12 106 THR A CA 1
ATOM 828 C C . THR A 1 106 ? 19.488 2.001 -31.552 1.00 87.12 106 THR A C 1
ATOM 830 O O . THR A 1 106 ? 20.330 1.965 -32.445 1.00 87.12 106 THR A O 1
ATOM 833 N N . LEU A 1 107 ? 18.448 1.162 -31.520 1.00 87.50 107 LEU A N 1
ATOM 834 C CA . LEU A 1 107 ? 18.203 0.154 -32.555 1.00 87.50 107 LEU A CA 1
ATOM 835 C C . LEU A 1 107 ? 17.900 0.795 -33.914 1.00 87.50 107 LEU A C 1
ATOM 837 O O . LEU A 1 107 ? 18.459 0.363 -34.918 1.00 87.50 107 LEU A O 1
ATOM 841 N N . ALA A 1 108 ? 17.084 1.852 -33.941 1.00 87.88 108 ALA A N 1
ATOM 842 C CA . ALA A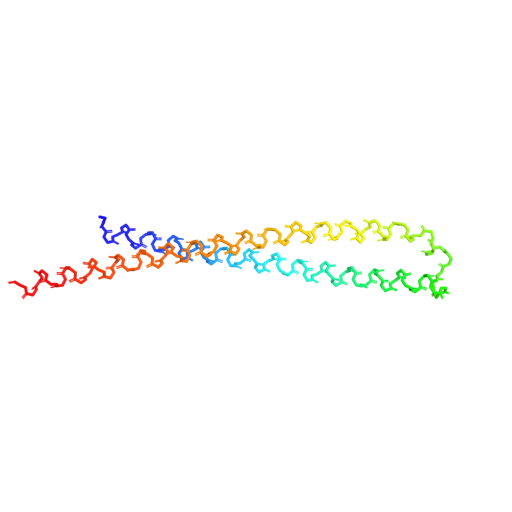 1 108 ? 16.783 2.590 -35.167 1.00 87.88 108 ALA A CA 1
ATOM 843 C C . ALA A 1 108 ? 18.047 3.213 -35.787 1.00 87.88 108 ALA A C 1
ATOM 845 O O . ALA A 1 108 ? 18.267 3.102 -36.990 1.00 87.88 108 ALA A O 1
ATOM 846 N N . ALA A 1 109 ? 18.916 3.813 -34.966 1.00 86.31 109 ALA A N 1
ATOM 847 C CA . ALA A 1 109 ? 20.181 4.371 -35.438 1.00 86.31 109 ALA A CA 1
ATOM 848 C C . ALA A 1 109 ? 21.111 3.299 -36.033 1.00 86.31 109 ALA A C 1
ATOM 850 O O . ALA A 1 109 ? 21.739 3.541 -37.059 1.00 86.31 109 ALA A O 1
ATOM 851 N N . ILE A 1 110 ? 21.173 2.108 -35.424 1.00 85.06 110 ILE A N 1
ATOM 852 C CA . ILE A 1 110 ? 21.956 0.982 -35.957 1.00 85.06 110 ILE A CA 1
ATOM 853 C C . ILE A 1 110 ? 21.402 0.521 -37.309 1.00 85.06 110 ILE A C 1
ATOM 855 O O . ILE A 1 110 ? 22.187 0.340 -38.235 1.00 85.06 110 ILE A O 1
ATOM 859 N N . GLY A 1 111 ? 20.079 0.364 -37.433 1.00 85.44 111 GLY A N 1
ATOM 860 C CA . GLY A 1 111 ? 19.438 -0.028 -38.693 1.00 85.44 111 GLY A CA 1
ATOM 861 C C . GLY A 1 111 ? 19.743 0.954 -39.825 1.00 85.44 111 GLY A C 1
ATOM 862 O O . GLY A 1 111 ? 20.211 0.547 -40.883 1.00 85.44 111 GLY A O 1
ATOM 863 N N . ASN A 1 112 ? 19.621 2.257 -39.559 1.00 82.44 112 ASN A N 1
ATOM 864 C CA . ASN A 1 112 ? 19.927 3.301 -40.542 1.00 82.44 112 ASN A CA 1
ATOM 865 C C . ASN A 1 112 ? 21.395 3.285 -41.008 1.00 82.44 112 ASN A C 1
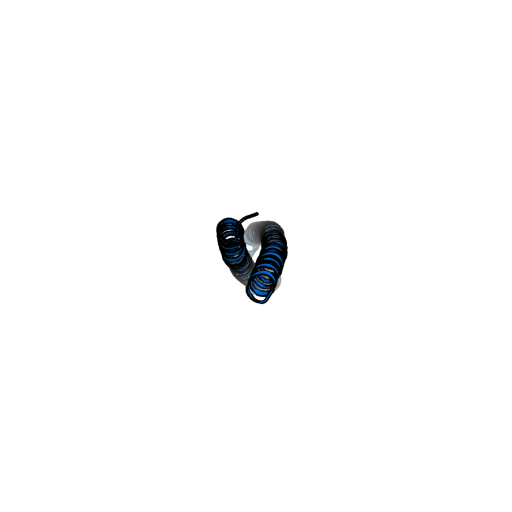ATOM 867 O O . ASN A 1 112 ? 21.678 3.642 -42.146 1.00 82.44 112 ASN A O 1
ATOM 871 N N . CYS A 1 113 ? 22.339 2.883 -40.149 1.00 75.25 113 CYS A N 1
ATOM 872 C CA . CYS A 1 113 ? 23.747 2.736 -40.529 1.00 75.25 113 CYS A CA 1
ATOM 873 C C . CYS A 1 113 ? 24.042 1.462 -41.338 1.00 75.25 113 CYS A C 1
ATOM 875 O O . CYS A 1 113 ? 25.118 1.371 -41.917 1.00 75.25 113 CYS A O 1
ATOM 877 N N . GLN A 1 114 ? 23.149 0.469 -41.340 1.00 69.75 114 GLN A N 1
ATOM 878 C CA . GLN A 1 114 ? 23.297 -0.763 -42.126 1.00 69.75 114 GLN A CA 1
ATOM 879 C C . GLN A 1 114 ? 22.674 -0.652 -43.525 1.00 69.75 114 GLN A C 1
ATOM 881 O O . GLN A 1 114 ? 23.013 -1.444 -44.401 1.00 69.75 114 GLN A O 1
ATOM 886 N N . GLU A 1 115 ? 21.774 0.311 -43.728 1.00 60.78 115 GLU A N 1
ATOM 887 C CA . GLU A 1 115 ? 21.099 0.575 -45.006 1.00 60.78 115 GLU A CA 1
ATOM 888 C C . GLU A 1 115 ? 21.796 1.647 -45.874 1.00 60.78 115 GLU A C 1
ATOM 890 O O . GLU A 1 115 ? 21.401 1.835 -47.025 1.00 60.78 115 GLU A O 1
ATOM 895 N N . ALA A 1 116 ? 22.815 2.337 -45.343 1.00 53.69 116 ALA A N 1
ATOM 896 C CA . ALA A 1 116 ? 23.597 3.388 -46.012 1.00 53.69 116 ALA A CA 1
ATOM 897 C C . ALA A 1 116 ? 24.946 2.873 -46.538 1.00 53.69 116 ALA A C 1
ATOM 899 O O . ALA A 1 116 ? 25.362 3.340 -47.624 1.00 53.69 116 ALA A O 1
#

Foldseek 3Di:
DDLVVLVVLLVVLVVLLVVLVVLLVVLVVLLVVLVVVLVVLVVLLVCVVVVNDDPVVVVCNVVSVVVSVVSVVVNVVSVVRSVVSVVSSVVSVVSSVVSVVVSVVVVVVVVVVVVD

Secondary structure (DSSP, 8-state):
--HHHHHHHHHHHHHHHHHHHHHHHHHHHHHHHHHHHHHHHHHHHHHHHTT-S-HHHHTTHHHHHHHHHHHHHHHHHHHHHHHHHHHHHHHHHHHHHHHHHHHHHHHHHHHHHH--

pLDDT: mean 91.1, std 9.51, range [53.69, 98.38]

Radius of gyration: 25.73 Å; chains: 1; bounding box: 53×14×79 Å

Sequence (116 aa):
MGLSSLKSNLSYYNNQVAFWQNNANLHNEQISGYDADIADRNDQLRKVRCGQGAPAAADAVPVVQALIDRLQDEISDLCAWRDGAIAERDFSNERAGMYRRYAESTLAAIGNCQEA